Protein AF-A0A3D1D0S9-F1 (afdb_monomer_lite)

Foldseek 3Di:
DPDDQKDWDDLQPPDQPAQWQWWWDFQPDPAIDGGDRHGDDPLCDDPDRSTQWIWTARPVQQKIWIWHDDPPDITIMIGRNDADPPQPQKDWDQDPDCRVVRWIWIKGFDWDWDQDVVVVRDTDTDTDDIGTNHTPDPPVVVPVPD

Secondary structure (DSSP, 8-state):
----SEEEE-GGGS-TT--EEEEEEETT-SS-EEEEEEPPPGGGSSSS--EEEEEEEETTTTEEEEEEEETTEEEEEEEE----TT-TTEEEEE---GGGTTPEEEEEEEEEEEEEGGGTTEEEEEEEEEEEEEEPP-GGGGTTT-

Structure (mmCIF, N/CA/C/O backbone):
data_AF-A0A3D1D0S9-F1
#
_entry.id   AF-A0A3D1D0S9-F1
#
loop_
_atom_site.group_PDB
_atom_site.id
_atom_site.type_symbol
_atom_site.label_atom_id
_atom_site.label_alt_id
_atom_site.label_comp_id
_atom_site.label_asym_id
_atom_site.label_entity_id
_atom_site.label_seq_id
_atom_site.pdbx_PDB_ins_code
_atom_site.Cartn_x
_atom_site.Cartn_y
_atom_site.Cartn_z
_atom_site.occupancy
_atom_site.B_iso_or_equiv
_atom_site.auth_seq_id
_atom_site.auth_comp_id
_atom_site.auth_asym_id
_atom_site.auth_atom_id
_atom_site.pdbx_PDB_model_num
ATOM 1 N N . MET A 1 1 ? -21.648 12.054 8.507 1.00 38.72 1 MET A N 1
ATOM 2 C CA . MET A 1 1 ? -21.368 10.777 7.822 1.00 38.72 1 MET A CA 1
ATOM 3 C C . MET A 1 1 ? -19.975 10.365 8.243 1.00 38.72 1 MET A C 1
ATOM 5 O O . MET A 1 1 ? -19.055 11.140 8.008 1.00 38.72 1 MET A O 1
ATOM 9 N N . GLU A 1 2 ? -19.827 9.244 8.946 1.00 49.88 2 GLU A N 1
ATOM 10 C CA . GLU A 1 2 ? -18.502 8.680 9.224 1.00 49.88 2 GLU A CA 1
ATOM 11 C C . GLU A 1 2 ? -17.840 8.342 7.889 1.00 49.88 2 GLU A C 1
ATOM 13 O O . GLU A 1 2 ? -18.395 7.611 7.068 1.00 49.88 2 GLU A O 1
ATOM 18 N N . LYS A 1 3 ? -16.690 8.963 7.624 1.00 58.44 3 LYS A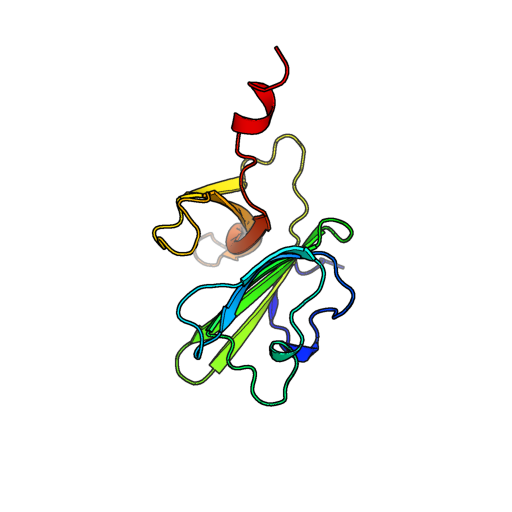 N 1
ATOM 19 C CA . LYS A 1 3 ? -15.895 8.659 6.440 1.00 58.44 3 LYS A CA 1
ATOM 20 C C . LYS A 1 3 ? -15.167 7.352 6.726 1.00 58.44 3 LYS A C 1
ATOM 22 O O . LYS A 1 3 ? -14.324 7.308 7.618 1.00 58.44 3 LYS A O 1
ATOM 27 N N . ASN A 1 4 ? -15.504 6.307 5.980 1.00 72.88 4 ASN A N 1
ATOM 28 C CA . ASN A 1 4 ? -14.871 5.005 6.122 1.00 72.88 4 ASN A CA 1
ATOM 29 C C . ASN A 1 4 ? -13.376 5.137 5.778 1.00 72.88 4 ASN A C 1
ATOM 31 O O . ASN A 1 4 ? -13.032 5.516 4.657 1.00 72.88 4 ASN A O 1
ATOM 35 N N . MET A 1 5 ? -12.490 4.904 6.750 1.00 83.06 5 MET A N 1
ATOM 36 C CA . MET A 1 5 ? -11.057 5.219 6.606 1.00 83.06 5 MET A CA 1
ATOM 37 C C . MET A 1 5 ? -10.284 4.191 5.773 1.00 83.06 5 MET A C 1
ATOM 39 O O . MET A 1 5 ? -9.150 4.456 5.375 1.00 83.06 5 MET A O 1
ATOM 43 N N . MET A 1 6 ? -10.881 3.026 5.519 1.00 91.00 6 MET A N 1
ATOM 44 C CA . MET A 1 6 ? -10.300 1.953 4.718 1.00 91.00 6 MET A CA 1
ATOM 45 C C . MET A 1 6 ? -11.421 1.114 4.106 1.00 91.00 6 MET A C 1
ATOM 47 O O . MET A 1 6 ? -12.300 0.646 4.829 1.00 91.00 6 MET A O 1
ATOM 51 N N . HIS A 1 7 ? -11.411 0.907 2.792 1.00 92.62 7 HIS A N 1
ATOM 52 C CA . HIS A 1 7 ? -12.432 0.098 2.125 1.00 92.62 7 HIS A CA 1
ATOM 53 C C . HIS A 1 7 ? -11.902 -0.597 0.867 1.00 92.62 7 HIS A C 1
ATOM 55 O O . HIS A 1 7 ? -10.932 -0.168 0.243 1.00 92.62 7 HIS A O 1
ATOM 61 N N . LYS A 1 8 ? -12.530 -1.725 0.517 1.00 93.69 8 LYS A N 1
ATOM 62 C CA . LYS A 1 8 ? -12.164 -2.522 -0.658 1.00 93.69 8 LYS A CA 1
ATOM 63 C C . LYS A 1 8 ? -12.630 -1.805 -1.927 1.00 93.69 8 LYS A C 1
ATOM 65 O O . LYS A 1 8 ? -13.779 -1.378 -1.989 1.00 93.69 8 LYS A O 1
ATOM 70 N N . ILE A 1 9 ? -11.756 -1.746 -2.924 1.00 92.94 9 ILE A N 1
ATOM 71 C CA . ILE A 1 9 ? -12.038 -1.215 -4.262 1.00 92.94 9 ILE A CA 1
ATOM 72 C C . ILE A 1 9 ? -11.616 -2.243 -5.320 1.00 92.94 9 ILE A C 1
ATOM 74 O O . ILE A 1 9 ? -10.959 -3.243 -5.011 1.00 92.94 9 ILE A O 1
ATOM 78 N N . ASN A 1 10 ? -11.961 -2.002 -6.578 1.00 89.19 10 ASN A N 1
ATOM 79 C CA . ASN A 1 10 ? -11.363 -2.682 -7.718 1.00 89.19 10 ASN A CA 1
ATOM 80 C C . ASN A 1 10 ? -10.073 -1.974 -8.132 1.00 89.19 10 ASN A C 1
ATOM 82 O O . ASN A 1 10 ? -9.963 -0.753 -8.086 1.00 89.19 10 ASN A O 1
ATOM 86 N N . ILE A 1 11 ? -9.103 -2.737 -8.635 1.00 87.50 11 ILE A N 1
ATOM 87 C CA . ILE A 1 11 ? -7.822 -2.181 -9.098 1.00 87.50 11 ILE A CA 1
ATOM 88 C C . ILE A 1 11 ? -7.987 -1.141 -10.221 1.00 87.50 11 ILE A C 1
ATOM 90 O O . ILE A 1 11 ? -7.192 -0.214 -10.334 1.00 87.50 11 ILE A O 1
ATOM 94 N N . THR A 1 12 ? -9.048 -1.253 -11.025 1.00 87.50 12 THR A N 1
ATOM 95 C CA . THR A 1 12 ? -9.379 -0.303 -12.097 1.00 87.50 12 THR A CA 1
ATOM 96 C C . THR A 1 12 ? -9.845 1.060 -11.587 1.00 87.50 12 THR A C 1
ATOM 98 O O . THR A 1 12 ? -9.922 1.994 -12.380 1.00 87.50 12 THR A O 1
ATOM 101 N N . GLU A 1 13 ? -10.181 1.171 -10.300 1.00 90.81 13 GLU A N 1
ATOM 102 C CA . GLU A 1 13 ? -10.614 2.418 -9.661 1.00 90.81 13 GLU A CA 1
ATOM 103 C C . GLU A 1 13 ? -9.426 3.279 -9.203 1.00 90.81 13 GLU A C 1
ATOM 105 O O . GLU A 1 13 ? -9.609 4.463 -8.935 1.00 90.81 13 GLU A O 1
ATOM 110 N N . ILE A 1 14 ? -8.201 2.734 -9.179 1.00 90.88 14 ILE A N 1
ATOM 111 C CA . ILE A 1 14 ? -7.000 3.505 -8.838 1.00 90.88 14 ILE A CA 1
ATOM 112 C C . ILE A 1 14 ? -6.748 4.574 -9.926 1.00 90.88 14 ILE A C 1
ATOM 114 O O . ILE A 1 14 ? -6.603 4.227 -11.107 1.00 90.88 14 ILE A O 1
ATOM 118 N N . PRO A 1 15 ? -6.659 5.873 -9.569 1.00 91.44 15 PRO A N 1
ATOM 119 C CA . PRO A 1 15 ? -6.472 6.949 -10.540 1.00 91.44 15 PRO A CA 1
ATOM 120 C C . PRO A 1 15 ? -5.184 6.830 -11.369 1.00 91.44 15 PRO A C 1
ATOM 122 O O . PRO A 1 15 ? -4.068 6.944 -10.877 1.00 91.44 15 PRO A O 1
ATOM 125 N N . LYS A 1 16 ? -5.319 6.713 -12.691 1.00 86.69 16 LYS A N 1
ATOM 126 C CA . LYS A 1 16 ? -4.161 6.607 -13.604 1.00 86.69 16 LYS A CA 1
ATOM 127 C C . LYS A 1 16 ? -3.263 7.846 -13.607 1.00 86.69 16 LYS A C 1
ATOM 129 O O . LYS A 1 16 ? -2.076 7.748 -13.895 1.00 86.69 16 LYS A O 1
ATOM 134 N N . SER A 1 17 ? -3.852 9.008 -13.337 1.00 87.06 17 SER A N 1
ATOM 135 C CA . SER A 1 17 ? -3.180 10.308 -13.335 1.00 87.06 17 SER A CA 1
ATOM 136 C C . SER A 1 17 ? -2.554 10.675 -11.988 1.00 87.06 17 SER A C 1
ATOM 138 O O . SER A 1 17 ? -2.026 11.780 -11.872 1.00 87.06 17 SER A O 1
ATOM 140 N N . GLY A 1 18 ? -2.655 9.807 -10.975 1.00 89.75 18 GLY A N 1
ATOM 141 C CA . GLY A 1 18 ? -2.056 10.055 -9.666 1.00 89.75 18 GLY A CA 1
ATOM 142 C C . GLY A 1 18 ? -0.531 10.121 -9.738 1.00 89.75 18 GLY A C 1
ATOM 143 O O . GLY A 1 18 ? 0.088 9.571 -10.653 1.00 89.75 18 GLY A O 1
ATOM 144 N N . LYS A 1 19 ? 0.078 10.807 -8.768 1.00 94.81 19 LYS A N 1
ATOM 145 C CA . LYS A 1 19 ? 1.538 10.866 -8.610 1.00 94.81 19 LYS A CA 1
ATOM 146 C C . LYS A 1 19 ? 1.931 10.094 -7.370 1.00 94.81 19 LYS A C 1
ATOM 148 O O . LYS A 1 19 ? 1.881 10.606 -6.254 1.00 94.81 19 LYS A O 1
ATOM 153 N N . TYR A 1 20 ? 2.335 8.855 -7.586 1.00 95.38 20 TYR A N 1
ATOM 154 C CA . TYR A 1 20 ? 2.529 7.901 -6.517 1.00 95.38 20 TYR A CA 1
ATOM 155 C C . TYR A 1 20 ? 3.979 7.862 -6.050 1.00 95.38 20 TYR A C 1
ATOM 157 O O . TYR A 1 20 ? 4.912 7.728 -6.843 1.00 95.38 20 TYR A O 1
ATOM 165 N N . ASP A 1 21 ? 4.158 7.931 -4.737 1.00 94.62 21 ASP A N 1
ATOM 166 C CA . ASP A 1 21 ? 5.317 7.362 -4.065 1.00 94.62 21 ASP A CA 1
ATOM 167 C C . ASP A 1 21 ? 4.968 5.929 -3.662 1.00 94.62 21 ASP A C 1
ATOM 169 O O . ASP A 1 21 ? 3.929 5.689 -3.045 1.00 94.62 21 ASP A O 1
ATOM 173 N N . GLY A 1 22 ? 5.817 4.963 -4.006 1.00 94.06 22 GLY A N 1
ATOM 174 C CA . GLY A 1 22 ? 5.551 3.566 -3.674 1.00 94.06 22 GLY A CA 1
ATOM 175 C C . GLY A 1 22 ? 6.228 2.573 -4.595 1.00 94.06 22 GLY A C 1
ATOM 176 O O . GLY A 1 22 ? 7.298 2.846 -5.134 1.00 94.06 22 GLY A O 1
ATOM 177 N N . TYR A 1 23 ? 5.628 1.400 -4.753 1.00 93.56 23 TYR A N 1
ATOM 178 C CA . TYR A 1 23 ? 6.100 0.415 -5.712 1.00 93.56 23 TYR A CA 1
ATOM 179 C C . TYR A 1 23 ? 4.978 -0.478 -6.236 1.00 93.56 23 TYR A C 1
ATOM 181 O O . TYR A 1 23 ? 3.942 -0.668 -5.596 1.00 93.56 23 TYR A O 1
ATOM 189 N N . VAL A 1 24 ? 5.240 -1.064 -7.399 1.00 92.25 24 VAL A N 1
ATOM 190 C CA . VAL A 1 24 ? 4.418 -2.075 -8.058 1.00 92.25 24 VAL A CA 1
ATOM 191 C C . VAL A 1 24 ? 5.294 -3.284 -8.344 1.00 92.25 24 VAL A C 1
ATOM 193 O O . VAL A 1 24 ? 6.348 -3.153 -8.961 1.00 92.25 24 VAL A O 1
ATOM 196 N N . TRP A 1 25 ? 4.856 -4.471 -7.950 1.00 90.88 25 TRP A N 1
ATOM 197 C CA . TRP A 1 25 ? 5.515 -5.722 -8.291 1.00 90.88 25 TRP A CA 1
ATOM 198 C C . TRP A 1 25 ? 4.639 -6.560 -9.216 1.00 90.88 25 TRP A C 1
ATOM 200 O O . TRP A 1 25 ? 3.583 -7.068 -8.829 1.00 90.88 25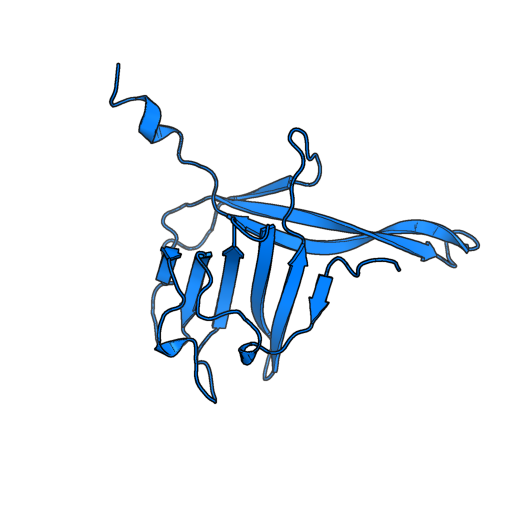 TRP A O 1
ATOM 210 N N . MET A 1 26 ? 5.112 -6.714 -10.451 1.00 88.31 26 MET A N 1
ATOM 211 C CA . MET A 1 26 ? 4.488 -7.563 -11.456 1.00 88.31 26 MET A CA 1
ATOM 212 C C . MET A 1 26 ? 4.952 -9.025 -11.312 1.00 88.31 26 MET A C 1
ATOM 214 O O . MET A 1 26 ? 6.115 -9.288 -11.026 1.00 88.31 26 MET A O 1
ATOM 218 N N . SER A 1 27 ? 4.077 -9.993 -11.572 1.00 85.38 27 SER A N 1
ATOM 219 C CA . SER A 1 27 ? 4.319 -11.434 -11.463 1.00 85.38 27 SER A CA 1
ATOM 220 C C . SER A 1 27 ? 5.305 -11.945 -12.503 1.00 85.38 27 SER A C 1
ATOM 222 O O . SER A 1 27 ? 5.918 -12.989 -12.312 1.00 85.38 27 SER A O 1
ATOM 224 N N . ASN A 1 28 ? 5.436 -11.231 -13.620 1.00 84.81 28 ASN A N 1
ATOM 225 C CA . ASN A 1 28 ? 6.404 -11.511 -14.674 1.00 84.81 28 ASN A CA 1
ATOM 226 C C . ASN A 1 28 ? 7.734 -10.762 -14.478 1.00 84.81 28 ASN A C 1
ATOM 228 O O . ASN A 1 28 ? 8.607 -10.871 -15.336 1.00 84.81 28 ASN A O 1
ATOM 232 N N . ALA A 1 29 ? 7.896 -10.009 -13.385 1.00 86.25 29 ALA A N 1
ATOM 233 C CA . ALA A 1 29 ? 9.100 -9.243 -13.090 1.00 86.25 29 ALA A CA 1
ATOM 234 C C . ALA A 1 29 ? 9.847 -9.816 -11.878 1.00 86.25 29 ALA A C 1
ATOM 236 O O . ALA A 1 29 ? 9.262 -10.210 -10.868 1.00 86.25 29 ALA A O 1
ATOM 237 N N . THR A 1 30 ? 11.176 -9.822 -11.962 1.00 85.44 30 THR A N 1
ATOM 238 C CA . THR A 1 30 ? 12.061 -10.277 -10.878 1.00 85.44 30 THR A CA 1
ATOM 239 C C . THR A 1 30 ? 12.256 -9.225 -9.785 1.00 85.44 30 THR A C 1
ATOM 241 O O . THR A 1 30 ? 12.710 -9.546 -8.688 1.00 85.44 30 THR A O 1
ATOM 244 N N . GLU A 1 31 ? 11.921 -7.968 -10.070 1.00 88.12 31 GLU A N 1
ATOM 245 C CA . GLU A 1 31 ? 12.041 -6.837 -9.154 1.00 88.12 31 GLU A CA 1
ATOM 246 C C . GLU A 1 31 ? 10.833 -5.892 -9.270 1.00 88.12 31 GLU A C 1
ATOM 248 O O . GLU A 1 31 ? 10.198 -5.840 -10.328 1.00 88.12 31 GLU A O 1
ATOM 253 N N . PRO A 1 32 ? 10.479 -5.166 -8.191 1.00 90.50 32 PRO A N 1
ATOM 254 C CA . PRO A 1 32 ? 9.401 -4.200 -8.221 1.00 90.50 32 PRO A CA 1
ATOM 255 C C . PRO A 1 32 ? 9.843 -2.908 -8.911 1.00 90.50 32 PRO A C 1
ATOM 257 O O . PRO A 1 32 ? 10.977 -2.448 -8.773 1.00 90.50 32 PRO A O 1
ATOM 260 N N . ILE A 1 33 ? 8.894 -2.275 -9.585 1.00 90.81 33 ILE A N 1
ATOM 261 C CA . ILE A 1 33 ? 9.016 -0.927 -10.123 1.00 90.81 33 ILE A CA 1
ATOM 262 C C . ILE A 1 33 ? 8.758 0.042 -8.970 1.00 90.81 33 ILE A C 1
ATOM 264 O O . ILE A 1 33 ? 7.645 0.106 -8.448 1.00 90.81 33 ILE A O 1
ATOM 268 N N . VAL A 1 34 ? 9.788 0.772 -8.544 1.00 91.94 34 VAL A N 1
ATOM 269 C CA . VAL A 1 34 ? 9.675 1.806 -7.505 1.00 91.94 34 VAL A CA 1
ATOM 270 C C . VAL A 1 34 ? 9.273 3.123 -8.154 1.00 91.94 34 VAL A C 1
ATOM 272 O O . VAL A 1 34 ? 9.941 3.571 -9.078 1.00 91.94 34 VAL A O 1
ATOM 275 N N . LEU A 1 35 ? 8.224 3.749 -7.628 1.00 92.31 35 LEU A N 1
ATOM 276 C CA . LEU A 1 35 ? 7.677 5.020 -8.094 1.00 92.31 35 LEU A CA 1
ATOM 277 C C . LEU A 1 35 ? 8.073 6.147 -7.136 1.00 92.31 35 LEU A C 1
ATOM 279 O O . LEU A 1 35 ? 8.017 5.986 -5.909 1.00 92.31 35 LEU A O 1
ATOM 283 N N . ARG A 1 36 ? 8.473 7.292 -7.700 1.00 92.31 36 ARG A N 1
ATOM 284 C CA . ARG A 1 36 ? 8.871 8.502 -6.959 1.00 92.31 36 ARG A CA 1
ATOM 285 C C . ARG A 1 36 ? 8.098 9.724 -7.445 1.00 92.31 36 ARG A C 1
ATOM 287 O O . ARG A 1 36 ? 8.624 10.532 -8.206 1.00 92.31 36 ARG A O 1
ATOM 294 N N . LYS A 1 37 ? 6.852 9.864 -6.989 1.00 92.31 37 LYS A N 1
ATOM 295 C CA . LYS A 1 37 ? 5.872 10.851 -7.485 1.00 92.31 37 LYS A CA 1
ATOM 296 C C . LYS A 1 37 ? 5.593 10.689 -8.979 1.00 92.31 37 LYS A C 1
ATOM 298 O O . LYS A 1 37 ? 5.473 11.666 -9.719 1.00 92.31 37 LYS A O 1
ATOM 303 N N . GLU A 1 38 ? 5.493 9.438 -9.404 1.00 92.69 38 GLU A N 1
ATOM 304 C CA . GLU A 1 38 ? 5.314 9.040 -10.799 1.00 92.69 38 GLU A CA 1
ATOM 305 C C . GLU A 1 38 ? 3.924 8.434 -11.019 1.00 92.69 38 GLU A C 1
ATOM 307 O O . GLU A 1 38 ? 3.268 7.981 -10.080 1.00 92.69 38 GLU A O 1
ATOM 312 N N . GLY A 1 39 ? 3.465 8.441 -12.271 1.00 91.25 39 GLY A N 1
ATOM 313 C CA . GLY A 1 39 ? 2.232 7.757 -12.661 1.00 91.25 39 GLY A CA 1
ATOM 314 C C . GLY A 1 39 ? 2.378 6.235 -12.638 1.00 91.25 39 GLY A C 1
ATOM 315 O O . GLY A 1 39 ? 3.480 5.694 -12.545 1.00 91.25 39 GLY A O 1
ATOM 316 N N . LEU A 1 40 ? 1.252 5.532 -12.756 1.00 89.19 40 LEU A N 1
ATOM 317 C CA . LEU A 1 40 ? 1.259 4.070 -12.825 1.00 89.19 40 LEU A CA 1
ATOM 318 C C . LEU A 1 40 ? 1.872 3.577 -14.145 1.00 89.19 40 LEU A C 1
ATOM 320 O O . LEU A 1 40 ? 1.620 4.181 -15.194 1.00 89.19 40 LEU A O 1
ATOM 324 N N . PRO A 1 41 ? 2.622 2.459 -14.128 1.00 83.56 41 PRO A N 1
ATOM 325 C CA . PRO A 1 41 ? 3.113 1.849 -15.356 1.00 83.56 41 PRO A CA 1
ATOM 326 C C . PRO A 1 41 ? 1.939 1.375 -16.224 1.00 83.56 41 PRO A C 1
ATOM 328 O O . PRO A 1 41 ? 0.886 0.985 -15.716 1.00 83.56 41 PRO A O 1
ATOM 331 N N . CYS A 1 42 ? 2.105 1.401 -17.548 1.00 72.06 42 CYS A N 1
ATOM 332 C CA . CYS A 1 42 ? 1.024 1.068 -18.482 1.00 72.06 42 CYS A CA 1
ATOM 333 C C . CYS A 1 42 ? 0.515 -0.372 -18.295 1.00 72.06 42 CYS A C 1
ATOM 335 O O . CYS A 1 42 ? -0.685 -0.613 -18.414 1.00 72.06 42 CYS A O 1
ATOM 337 N N . GLU A 1 43 ? 1.397 -1.315 -17.943 1.00 71.25 43 GLU A N 1
ATOM 338 C CA . GLU A 1 43 ? 1.048 -2.723 -17.707 1.00 71.25 43 GLU A CA 1
ATOM 339 C C . GLU A 1 43 ? 0.218 -2.947 -16.435 1.00 71.25 43 GLU A C 1
ATOM 341 O O . GLU A 1 43 ? -0.408 -3.996 -16.285 1.00 71.25 43 GLU A O 1
ATOM 346 N N . PHE A 1 44 ? 0.168 -1.965 -15.529 1.00 70.62 44 PHE A N 1
ATOM 347 C CA . PHE A 1 44 ? -0.691 -2.008 -14.344 1.00 70.62 44 PHE A CA 1
ATOM 348 C C . PHE A 1 44 ? -2.184 -1.999 -14.712 1.00 70.62 44 PHE A C 1
ATOM 350 O O . PHE A 1 44 ? -3.038 -2.401 -13.924 1.00 70.62 44 PHE A O 1
ATOM 357 N N . LEU A 1 45 ? -2.511 -1.534 -15.921 1.00 58.81 45 LEU A N 1
ATOM 358 C CA . LEU A 1 45 ? -3.860 -1.197 -16.351 1.00 58.81 45 LEU A CA 1
ATOM 359 C C . LEU A 1 45 ? -4.326 -2.159 -17.451 1.00 58.81 45 LEU A C 1
ATOM 361 O O . LEU A 1 45 ? -4.319 -1.824 -18.633 1.00 58.81 45 LEU A O 1
ATOM 365 N N . GLY A 1 46 ? -4.762 -3.356 -17.056 1.00 58.84 46 GLY A N 1
ATOM 366 C CA . GLY A 1 46 ? -5.308 -4.369 -17.965 1.00 58.84 46 GLY A CA 1
ATOM 367 C C . GLY A 1 46 ? -6.443 -5.186 -17.345 1.00 58.84 46 GLY A C 1
ATOM 368 O O . GLY A 1 46 ? -6.692 -5.110 -16.145 1.00 58.84 46 GLY A O 1
ATOM 369 N N . SER A 1 47 ? -7.130 -5.989 -18.166 1.00 54.25 47 SER A N 1
ATOM 370 C CA . SER A 1 47 ? -8.201 -6.909 -17.733 1.00 54.25 47 SER A CA 1
ATOM 371 C C . SER A 1 47 ? -7.702 -8.058 -16.847 1.00 54.25 47 SER A C 1
ATOM 373 O O . SER A 1 47 ? -8.496 -8.687 -16.153 1.00 54.25 47 SER A O 1
ATOM 375 N N . ASN A 1 48 ? -6.393 -8.313 -16.858 1.00 57.31 48 ASN A N 1
ATOM 376 C CA . ASN A 1 48 ? -5.706 -9.223 -15.954 1.00 57.31 48 ASN A CA 1
ATOM 377 C C . ASN A 1 48 ? -4.373 -8.578 -15.543 1.00 57.31 48 ASN A C 1
ATOM 379 O O . ASN A 1 48 ? -3.363 -8.779 -16.223 1.00 57.31 48 ASN A O 1
ATOM 383 N N . PRO A 1 49 ? -4.364 -7.717 -14.512 1.00 64.94 49 PRO A N 1
ATOM 384 C CA . PRO A 1 49 ? -3.132 -7.108 -14.059 1.00 64.94 49 PRO A CA 1
ATOM 385 C C . PRO A 1 49 ? -2.267 -8.226 -13.494 1.00 64.94 49 PRO A C 1
ATOM 387 O O . PRO A 1 49 ? -2.616 -8.847 -12.491 1.00 64.94 49 PRO A O 1
ATOM 390 N N . PHE A 1 50 ? -1.112 -8.456 -14.110 1.00 74.69 50 PHE A N 1
ATOM 391 C CA . PHE A 1 50 ? -0.067 -9.323 -13.573 1.00 74.69 50 PHE A CA 1
ATOM 392 C C . PHE A 1 50 ? 0.532 -8.732 -12.282 1.00 74.69 50 PHE A C 1
ATOM 394 O O . PHE A 1 50 ? 1.710 -8.885 -12.038 1.00 74.69 50 PHE A O 1
ATOM 401 N N . VAL A 1 51 ? -0.217 -8.001 -11.459 1.00 82.06 51 VAL A N 1
ATOM 402 C CA . VAL A 1 51 ? 0.262 -7.371 -10.228 1.00 82.06 51 VAL A CA 1
ATOM 403 C C . VAL A 1 51 ? 0.141 -8.385 -9.094 1.00 82.06 51 VAL A C 1
ATOM 405 O O . VAL A 1 51 ? -0.955 -8.859 -8.787 1.00 82.06 51 VAL A O 1
ATOM 408 N N . VAL A 1 52 ? 1.271 -8.708 -8.465 1.00 84.19 52 VAL A N 1
ATOM 409 C CA . VAL A 1 52 ? 1.327 -9.541 -7.251 1.00 84.19 52 VAL A CA 1
ATOM 410 C C . VAL A 1 52 ? 1.113 -8.675 -6.019 1.00 84.19 52 VAL A C 1
ATOM 412 O O . VAL A 1 52 ? 0.359 -9.043 -5.118 1.00 84.19 52 VAL A O 1
ATOM 415 N N . GLU A 1 53 ? 1.764 -7.515 -6.003 1.00 90.81 53 GLU A N 1
ATOM 416 C CA . GLU A 1 53 ? 1.717 -6.566 -4.902 1.00 90.81 53 GLU A CA 1
ATOM 417 C C . GLU A 1 53 ? 1.875 -5.140 -5.428 1.00 90.81 53 GLU A C 1
ATOM 419 O O . GLU A 1 53 ? 2.661 -4.889 -6.340 1.00 90.81 53 GLU A O 1
ATOM 424 N N . ALA A 1 54 ? 1.157 -4.191 -4.843 1.00 93.06 54 ALA A N 1
ATOM 425 C CA . ALA A 1 54 ? 1.455 -2.778 -5.002 1.00 93.06 54 ALA A CA 1
ATOM 426 C C . ALA A 1 54 ? 1.151 -2.030 -3.709 1.00 93.06 54 ALA A C 1
ATOM 428 O O . ALA A 1 54 ? 0.138 -2.284 -3.057 1.00 93.06 54 ALA A O 1
ATOM 429 N N . LEU A 1 55 ? 2.015 -1.080 -3.371 1.00 95.19 55 LEU A N 1
ATOM 430 C CA . LEU A 1 55 ? 1.792 -0.102 -2.316 1.00 95.19 55 LEU A CA 1
ATOM 431 C C . LEU A 1 55 ? 2.019 1.269 -2.924 1.00 95.19 55 LEU A C 1
ATOM 433 O O . LEU A 1 55 ? 3.122 1.573 -3.370 1.00 95.19 55 LEU A O 1
ATOM 437 N N . LEU A 1 56 ? 0.969 2.075 -2.967 1.00 95.81 56 LEU A N 1
ATOM 438 C CA . LEU A 1 56 ? 0.944 3.349 -3.668 1.00 95.81 56 LEU A CA 1
ATOM 439 C C . LEU A 1 56 ? 0.426 4.411 -2.714 1.00 95.81 56 LEU A C 1
ATOM 441 O O . LEU A 1 56 ? -0.586 4.206 -2.048 1.00 95.81 56 LEU A O 1
ATOM 445 N N . TYR A 1 57 ? 1.103 5.545 -2.650 1.00 96.62 57 TYR A N 1
ATOM 446 C CA . TYR A 1 57 ? 0.664 6.687 -1.868 1.00 96.62 57 TYR A CA 1
ATOM 447 C C . TYR A 1 57 ? 0.648 7.935 -2.739 1.00 96.62 57 TYR A C 1
ATOM 449 O O . TYR A 1 57 ? 1.682 8.320 -3.284 1.00 96.62 57 TYR A O 1
ATOM 457 N N . ASP A 1 58 ? -0.520 8.554 -2.873 1.00 95.62 58 ASP A N 1
ATOM 458 C CA . ASP A 1 58 ? -0.660 9.857 -3.512 1.00 95.62 58 ASP A CA 1
ATOM 459 C C . ASP A 1 58 ? -0.559 10.948 -2.443 1.00 95.62 58 ASP A C 1
ATOM 461 O O . ASP A 1 58 ? -1.447 11.111 -1.602 1.00 95.62 58 ASP A O 1
ATOM 465 N N . GLY A 1 59 ? 0.548 11.689 -2.463 1.00 92.19 59 GLY A N 1
ATOM 466 C CA . GLY A 1 59 ? 0.800 12.768 -1.512 1.00 92.19 59 GLY A CA 1
ATOM 467 C C . GLY A 1 59 ? -0.028 14.034 -1.755 1.00 92.19 59 GLY A C 1
ATOM 468 O O . GLY A 1 59 ? -0.095 14.871 -0.858 1.00 92.19 59 GLY A O 1
ATOM 469 N N . GLU A 1 60 ? -0.645 14.200 -2.931 1.00 92.44 60 GLU A N 1
ATOM 470 C CA . GLU A 1 60 ? -1.524 15.341 -3.220 1.00 92.44 60 GLU A CA 1
ATOM 471 C C . GLU A 1 60 ? -2.912 15.118 -2.601 1.00 92.44 60 GLU A C 1
ATOM 473 O O . GLU A 1 60 ? -3.478 16.033 -1.999 1.00 92.44 60 GLU A O 1
ATOM 478 N N . THR A 1 61 ? -3.444 13.894 -2.685 1.00 93.81 61 THR A N 1
ATOM 479 C CA . THR A 1 61 ? -4.761 13.544 -2.117 1.00 93.81 61 THR A CA 1
ATOM 480 C C . THR A 1 61 ? -4.688 12.900 -0.732 1.00 93.81 61 THR A C 1
ATOM 482 O O . THR A 1 61 ? -5.721 12.747 -0.081 1.00 93.81 61 THR A O 1
ATOM 485 N N . ASN A 1 62 ? -3.489 12.540 -0.268 1.00 94.19 62 ASN A N 1
ATOM 486 C CA . ASN A 1 62 ? -3.225 11.769 0.953 1.00 94.19 62 ASN A CA 1
ATOM 487 C C . ASN A 1 62 ? -3.922 10.398 0.973 1.00 94.19 62 ASN A C 1
ATOM 489 O O . ASN A 1 62 ? -4.334 9.914 2.028 1.00 94.19 62 ASN A O 1
ATOM 493 N N . ILE A 1 63 ? -4.056 9.756 -0.191 1.00 95.38 63 ILE A N 1
ATOM 494 C CA . ILE A 1 63 ? -4.708 8.446 -0.317 1.00 95.38 63 ILE A CA 1
ATOM 495 C C . ILE A 1 63 ? -3.657 7.362 -0.535 1.00 95.38 63 ILE A C 1
ATOM 497 O O . ILE A 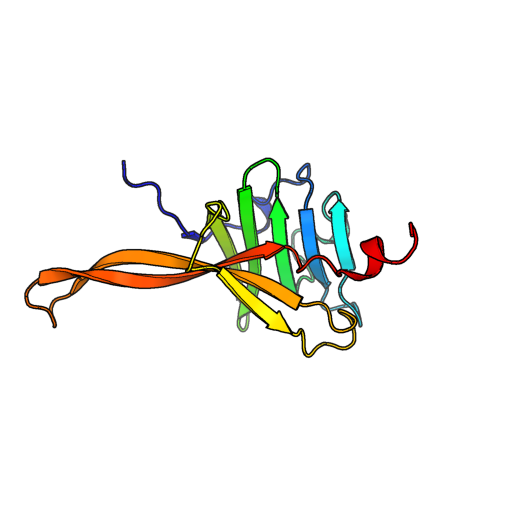1 63 ? -2.751 7.498 -1.357 1.00 95.38 63 ILE A O 1
ATOM 501 N N . SER A 1 64 ? -3.805 6.270 0.207 1.00 96.69 64 SER A N 1
ATOM 502 C CA . SER A 1 64 ? -3.030 5.050 0.047 1.00 96.69 64 SER A CA 1
ATOM 503 C C . SER A 1 64 ? -3.843 3.999 -0.695 1.00 96.69 64 SER A C 1
ATOM 505 O O . SER A 1 64 ? -4.993 3.740 -0.342 1.00 96.69 64 SER A O 1
ATOM 507 N N . TYR A 1 65 ? -3.226 3.347 -1.671 1.00 95.94 65 TYR A N 1
ATOM 508 C CA . TYR A 1 65 ? -3.775 2.179 -2.341 1.00 95.94 65 TYR A CA 1
ATOM 509 C C . TYR A 1 65 ? -2.849 0.994 -2.099 1.00 95.94 65 TYR A C 1
ATOM 511 O O . TYR A 1 65 ? -1.635 1.077 -2.300 1.00 95.94 65 TYR A O 1
ATOM 519 N N . SER A 1 66 ? -3.427 -0.126 -1.683 1.00 95.31 66 SER A N 1
ATOM 520 C CA . SER A 1 66 ? -2.715 -1.396 -1.575 1.00 95.31 66 SER A CA 1
ATOM 521 C C . SER A 1 66 ? -3.365 -2.435 -2.471 1.00 95.31 66 SER A C 1
ATOM 523 O O . SER A 1 66 ? -4.589 -2.543 -2.528 1.00 95.31 66 SER A O 1
ATOM 525 N N . VAL A 1 67 ? -2.540 -3.194 -3.177 1.00 93.19 67 VAL A N 1
ATOM 526 C CA . VAL A 1 67 ? -2.947 -4.333 -3.996 1.00 93.19 67 VAL A CA 1
ATOM 527 C C . VAL A 1 67 ? -2.152 -5.535 -3.525 1.00 93.19 67 VAL A C 1
ATOM 529 O O . VAL A 1 67 ? -0.940 -5.440 -3.348 1.00 93.19 67 VAL A O 1
ATOM 532 N N . ARG A 1 68 ? -2.820 -6.669 -3.329 1.00 91.31 68 ARG A N 1
ATOM 533 C CA . ARG A 1 68 ? -2.163 -7.949 -3.058 1.00 91.31 68 ARG A CA 1
ATOM 534 C C . ARG A 1 68 ? -2.956 -9.103 -3.648 1.00 91.31 68 ARG A C 1
ATOM 536 O O . ARG A 1 68 ? -4.188 -9.077 -3.631 1.00 91.31 68 ARG A O 1
ATOM 543 N N . GLN A 1 69 ? -2.256 -10.134 -4.096 1.00 86.75 69 GLN A N 1
ATOM 544 C CA . GLN A 1 69 ? -2.868 -11.417 -4.432 1.00 86.75 69 GLN A CA 1
ATOM 545 C C . GLN A 1 69 ? -3.062 -12.273 -3.177 1.00 86.75 69 GLN A C 1
ATOM 547 O O . GLN A 1 69 ? -2.139 -12.450 -2.381 1.00 86.75 69 GLN A O 1
ATOM 552 N N . ALA A 1 70 ? -4.265 -12.817 -3.000 1.00 84.06 70 ALA A N 1
ATOM 553 C CA . ALA A 1 70 ? -4.609 -13.754 -1.936 1.00 84.06 70 ALA A CA 1
ATOM 554 C C . ALA A 1 70 ? -5.261 -15.001 -2.551 1.00 84.06 70 ALA A C 1
ATOM 556 O O . ALA A 1 70 ? -6.474 -15.073 -2.738 1.00 84.06 70 ALA A O 1
ATOM 557 N N . GLY A 1 71 ? -4.434 -15.989 -2.901 1.00 82.69 71 GLY A N 1
ATOM 558 C CA . GLY A 1 71 ? -4.888 -17.150 -3.666 1.00 82.69 71 GLY A CA 1
ATOM 559 C C . GLY A 1 71 ? -5.276 -16.744 -5.088 1.00 82.69 71 GLY A C 1
ATOM 560 O O . GLY A 1 71 ? -4.429 -16.261 -5.832 1.00 82.69 71 GLY A O 1
ATOM 561 N N . ASN A 1 72 ? -6.550 -16.925 -5.441 1.00 80.62 72 ASN A N 1
ATOM 562 C CA . ASN A 1 72 ? -7.086 -16.585 -6.765 1.00 80.62 72 ASN A CA 1
ATOM 563 C C . ASN A 1 72 ? -7.765 -15.205 -6.804 1.00 80.62 72 ASN A C 1
ATOM 565 O O . ASN A 1 72 ? -8.377 -14.856 -7.812 1.00 80.62 72 ASN A O 1
ATOM 569 N N . GLU A 1 73 ? -7.710 -14.446 -5.707 1.00 83.25 73 GLU A N 1
ATOM 570 C CA . GLU A 1 73 ? -8.355 -13.141 -5.604 1.00 83.25 73 GLU A CA 1
ATOM 571 C C . GLU A 1 73 ? -7.341 -12.001 -5.514 1.00 83.25 73 GLU A C 1
ATOM 573 O O . GLU A 1 73 ? -6.459 -11.988 -4.651 1.00 83.25 73 GLU A O 1
ATOM 578 N N . THR A 1 74 ? -7.561 -10.973 -6.333 1.00 86.50 74 THR A N 1
ATOM 579 C CA . THR A 1 74 ? -6.914 -9.671 -6.172 1.00 86.50 74 THR A CA 1
ATOM 580 C C . THR A 1 74 ? -7.652 -8.877 -5.098 1.00 86.50 74 THR A C 1
ATOM 582 O O . THR A 1 74 ? -8.815 -8.501 -5.267 1.00 86.50 74 THR A O 1
ATOM 585 N N . ILE A 1 75 ? -6.977 -8.575 -3.993 1.00 90.31 75 ILE A N 1
ATOM 586 C CA . ILE A 1 75 ? -7.491 -7.676 -2.961 1.00 90.31 75 ILE A CA 1
ATOM 587 C C . ILE A 1 75 ? -6.892 -6.297 -3.205 1.00 90.31 75 ILE A C 1
ATOM 589 O O . ILE A 1 75 ? -5.678 -6.124 -3.094 1.00 90.31 75 ILE A O 1
ATOM 593 N N . CYS A 1 76 ? -7.747 -5.320 -3.497 1.00 92.25 76 CYS A N 1
ATOM 594 C CA . CYS A 1 76 ? -7.363 -3.920 -3.577 1.00 92.25 76 CYS A CA 1
ATOM 595 C C . CYS A 1 76 ? -8.098 -3.107 -2.510 1.00 92.25 76 CYS A C 1
ATOM 597 O O . CYS A 1 76 ? -9.295 -3.296 -2.282 1.00 92.25 76 CYS A O 1
ATOM 599 N N . VAL A 1 77 ? -7.361 -2.250 -1.813 1.00 95.00 77 VAL A N 1
ATOM 600 C CA . VAL A 1 77 ? -7.881 -1.440 -0.716 1.00 95.00 77 VAL A CA 1
ATOM 601 C C . VAL A 1 77 ? -7.403 -0.009 -0.865 1.00 95.00 77 VAL A C 1
ATOM 603 O O . VAL A 1 77 ? -6.204 0.226 -1.015 1.00 95.00 77 VAL A O 1
ATOM 606 N N . GLU A 1 78 ? -8.351 0.915 -0.765 1.00 95.75 78 GLU A N 1
ATOM 607 C CA . GLU A 1 78 ? -8.119 2.343 -0.593 1.00 95.75 78 GLU A CA 1
ATOM 608 C C . GLU A 1 78 ? -8.161 2.687 0.897 1.00 95.75 78 GLU A C 1
ATOM 610 O O . GLU A 1 78 ? -9.004 2.176 1.644 1.00 95.75 78 GLU A O 1
ATOM 615 N N . ALA A 1 79 ? -7.254 3.553 1.341 1.00 95.75 79 ALA A N 1
ATOM 616 C CA . ALA A 1 79 ? -7.183 3.979 2.725 1.00 95.75 79 ALA A CA 1
ATOM 617 C C . ALA A 1 79 ? -6.689 5.422 2.890 1.00 95.75 79 ALA A C 1
ATOM 619 O O . ALA A 1 79 ? -5.886 5.918 2.099 1.00 95.75 79 ALA A O 1
ATOM 620 N N . ASP A 1 80 ? -7.128 6.081 3.963 1.00 93.25 80 ASP A N 1
ATOM 621 C CA . ASP A 1 80 ? -6.661 7.420 4.324 1.00 93.25 80 ASP A CA 1
ATOM 622 C C . ASP A 1 80 ? -5.220 7.387 4.863 1.00 93.25 80 ASP A C 1
ATOM 624 O O . ASP A 1 80 ? -4.940 6.904 5.967 1.00 93.25 80 ASP A O 1
ATOM 628 N N . GLY A 1 81 ? -4.296 7.947 4.087 1.00 90.06 81 GLY A N 1
ATOM 629 C CA . GLY A 1 81 ? -2.890 8.081 4.447 1.00 90.06 81 GLY A CA 1
ATOM 630 C C . GLY A 1 81 ? -2.541 9.394 5.152 1.00 90.06 81 GLY A C 1
ATOM 631 O O . GLY A 1 81 ? -1.377 9.586 5.494 1.00 90.06 81 GLY A O 1
ATOM 632 N N . GLN A 1 82 ? -3.503 10.289 5.405 1.00 89.50 82 GLN A N 1
ATOM 633 C CA . GLN A 1 82 ? -3.240 11.584 6.030 1.00 89.50 82 GLN A CA 1
ATOM 634 C C . GLN A 1 82 ? -2.612 11.435 7.422 1.00 89.50 82 GLN A C 1
ATOM 636 O O . GLN A 1 82 ? -3.271 11.070 8.391 1.00 89.50 82 GLN A O 1
ATOM 641 N N . THR A 1 83 ? -1.347 11.813 7.570 1.00 81.88 83 THR A N 1
ATOM 642 C CA . THR A 1 83 ? -0.688 11.862 8.884 1.00 81.88 83 THR A CA 1
ATOM 643 C C . THR A 1 83 ? -0.737 13.262 9.487 1.00 81.88 83 THR A C 1
ATOM 645 O O . THR A 1 83 ? -0.592 14.256 8.772 1.00 81.88 83 THR A O 1
ATOM 648 N N . ALA A 1 84 ? -0.877 13.349 10.811 1.00 77.12 84 ALA A N 1
ATOM 649 C CA . ALA A 1 84 ? -0.619 14.575 11.566 1.00 77.12 84 ALA A CA 1
ATOM 650 C C . ALA A 1 84 ? 0.883 14.716 11.887 1.00 77.12 84 ALA A C 1
ATOM 652 O O . ALA A 1 84 ? 1.611 13.725 11.919 1.00 77.12 84 ALA A O 1
ATOM 653 N N . ALA A 1 85 ? 1.348 15.931 12.203 1.00 66.94 85 ALA A N 1
ATOM 654 C CA . ALA A 1 85 ? 2.767 16.209 12.481 1.00 66.94 85 ALA A CA 1
ATOM 655 C C . ALA A 1 85 ? 3.378 15.359 13.622 1.00 66.94 85 ALA A C 1
ATOM 657 O O . ALA A 1 85 ? 4.586 15.157 13.644 1.00 66.94 85 ALA A O 1
ATOM 658 N N . ASN A 1 86 ? 2.550 14.833 14.534 1.00 65.50 86 ASN A N 1
ATOM 659 C CA . ASN A 1 86 ? 2.947 13.967 15.651 1.00 65.50 86 ASN A CA 1
ATOM 660 C C . ASN A 1 86 ? 2.181 12.629 15.648 1.00 65.50 86 ASN A C 1
ATOM 662 O O . ASN A 1 86 ? 1.755 12.151 16.703 1.00 65.50 86 ASN A O 1
ATOM 666 N N . ASP A 1 87 ? 1.939 12.047 14.470 1.00 74.50 87 ASP A N 1
ATOM 667 C CA . ASP A 1 87 ? 1.149 10.819 14.356 1.00 74.50 87 ASP A CA 1
ATOM 668 C C . ASP A 1 87 ? 1.870 9.600 14.959 1.00 74.50 87 ASP A C 1
ATOM 670 O O . ASP A 1 87 ? 2.712 8.957 14.327 1.00 74.50 87 ASP A O 1
ATOM 674 N N . LYS A 1 88 ? 1.485 9.252 16.193 1.00 79.50 88 LYS A N 1
ATOM 675 C CA . LYS A 1 88 ? 1.962 8.064 16.920 1.00 79.50 88 LYS A CA 1
ATOM 676 C C . LYS A 1 88 ? 1.523 6.744 16.280 1.00 79.50 88 LYS A C 1
ATOM 678 O O . LYS A 1 88 ? 2.011 5.694 16.685 1.00 79.50 88 LYS A O 1
ATOM 683 N N . ASN A 1 89 ? 0.617 6.777 15.303 1.00 85.25 89 ASN A N 1
ATOM 684 C CA . ASN A 1 89 ? 0.170 5.589 14.582 1.00 85.25 89 ASN A CA 1
ATOM 685 C C . ASN A 1 89 ? 1.057 5.251 13.382 1.00 85.25 89 ASN A C 1
ATOM 687 O O . ASN A 1 89 ? 0.775 4.276 12.685 1.00 85.25 89 ASN A O 1
ATOM 691 N N . THR A 1 90 ? 2.121 6.018 13.140 1.00 88.88 90 THR A N 1
ATOM 692 C CA . THR A 1 90 ? 3.077 5.717 12.076 1.00 88.88 90 THR A CA 1
ATOM 693 C C . THR A 1 90 ? 4.114 4.695 12.533 1.00 88.88 90 THR A C 1
ATOM 695 O O . THR A 1 90 ? 4.713 4.825 13.599 1.00 88.88 90 THR A O 1
ATOM 698 N N . ILE A 1 91 ? 4.359 3.688 11.701 1.00 89.81 91 ILE A N 1
ATOM 699 C CA . ILE A 1 91 ? 5.381 2.661 11.890 1.00 89.81 91 ILE A CA 1
ATOM 700 C C . ILE A 1 91 ? 6.195 2.485 10.605 1.00 89.81 91 ILE A C 1
ATOM 702 O O . ILE A 1 91 ? 5.646 2.558 9.506 1.00 89.81 91 ILE A O 1
ATOM 706 N N . SER A 1 92 ? 7.495 2.221 10.742 1.00 89.19 92 SER A N 1
ATOM 707 C CA . SER A 1 92 ? 8.388 1.948 9.610 1.00 89.19 92 SER A CA 1
ATOM 708 C C . SER A 1 92 ? 8.943 0.529 9.683 1.00 89.19 92 SER A C 1
ATOM 710 O O . SER A 1 92 ? 9.464 0.120 10.723 1.00 89.19 92 SER A O 1
ATOM 712 N N . TYR A 1 93 ? 8.913 -0.191 8.564 1.00 86.56 93 TYR A N 1
ATOM 713 C CA . TYR A 1 93 ? 9.521 -1.516 8.427 1.00 86.56 93 TYR A CA 1
ATOM 714 C C . TYR A 1 93 ? 10.660 -1.472 7.419 1.00 86.56 93 TYR A C 1
ATOM 716 O O . TYR A 1 93 ? 10.525 -0.876 6.354 1.00 86.56 93 TYR A O 1
ATOM 724 N N . LEU A 1 94 ? 11.775 -2.130 7.736 1.00 83.00 94 LEU A N 1
ATOM 725 C CA . LEU A 1 94 ? 12.819 -2.374 6.749 1.00 83.00 94 LEU A CA 1
ATOM 726 C C . LEU A 1 94 ? 12.309 -3.419 5.756 1.00 83.00 94 LEU A C 1
ATOM 728 O O . LEU A 1 94 ? 11.912 -4.509 6.171 1.00 83.00 94 LEU A O 1
ATOM 732 N N . SER A 1 95 ? 12.325 -3.101 4.463 1.00 77.38 95 SER A N 1
ATOM 733 C CA . SER A 1 95 ? 12.033 -4.104 3.446 1.00 77.38 95 SER A CA 1
ATOM 734 C C . SER A 1 95 ? 13.105 -5.193 3.481 1.00 77.38 95 SER A C 1
ATOM 736 O O . SER A 1 95 ? 14.287 -4.912 3.291 1.00 77.38 95 SER A O 1
ATOM 738 N N . SER A 1 96 ? 12.682 -6.442 3.675 1.00 68.62 96 SER A N 1
ATOM 739 C CA . SER A 1 96 ? 13.542 -7.623 3.538 1.00 68.62 96 SER A CA 1
ATOM 740 C C . SER A 1 96 ? 13.854 -7.961 2.078 1.00 68.62 96 SER A C 1
ATOM 742 O O . SER A 1 96 ? 14.765 -8.741 1.809 1.00 68.62 96 SER A O 1
ATOM 744 N N . SER A 1 97 ? 13.115 -7.380 1.127 1.00 68.69 97 SER A N 1
ATOM 745 C CA . SER A 1 97 ? 13.372 -7.559 -0.297 1.00 68.69 97 SER A CA 1
ATOM 746 C C . SER A 1 97 ? 14.614 -6.774 -0.715 1.00 68.69 97 SER A C 1
ATOM 748 O O . SER A 1 97 ? 14.620 -5.537 -0.672 1.00 68.69 97 SER A O 1
ATOM 750 N N . ASN A 1 98 ? 15.641 -7.497 -1.178 1.00 64.31 98 ASN A N 1
ATOM 751 C CA . ASN A 1 98 ? 16.832 -6.920 -1.814 1.00 64.31 98 ASN A CA 1
ATOM 752 C C . ASN A 1 98 ? 16.462 -5.994 -2.978 1.00 64.31 98 ASN A C 1
ATOM 754 O O . ASN A 1 98 ? 17.146 -5.002 -3.221 1.00 64.31 98 ASN A O 1
ATOM 758 N N . SER A 1 99 ? 15.353 -6.280 -3.659 1.00 68.69 99 SER A N 1
ATOM 759 C CA . SER A 1 99 ? 14.881 -5.526 -4.816 1.00 68.69 99 SER A CA 1
ATOM 760 C C . SER A 1 99 ? 14.394 -4.117 -4.446 1.00 68.69 99 SER A C 1
ATOM 762 O O . SER A 1 99 ? 14.479 -3.200 -5.255 1.00 68.69 99 SER A O 1
ATOM 764 N N . LEU A 1 100 ? 13.980 -3.896 -3.192 1.00 76.62 100 LEU A N 1
ATOM 765 C CA . LEU A 1 100 ? 13.711 -2.556 -2.652 1.00 76.62 100 LEU A CA 1
ATOM 766 C C . LEU A 1 100 ? 14.953 -1.908 -2.018 1.00 76.62 100 LEU A C 1
ATOM 768 O O . LEU A 1 100 ? 14.834 -0.844 -1.416 1.00 76.62 100 LEU A O 1
ATOM 772 N N . LYS A 1 101 ? 16.140 -2.514 -2.163 1.00 75.94 101 LYS A N 1
ATOM 773 C CA . LYS A 1 101 ? 17.454 -1.972 -1.767 1.00 75.94 101 LYS A CA 1
ATOM 774 C C . LYS A 1 101 ? 17.536 -1.508 -0.307 1.00 75.94 101 LYS A C 1
ATOM 776 O O . LYS A 1 101 ? 18.185 -0.513 -0.005 1.00 75.94 101 LYS A O 1
ATOM 781 N N . GLY A 1 102 ? 16.866 -2.218 0.602 1.00 77.19 102 GLY A N 1
ATOM 782 C CA . GLY A 1 102 ? 16.864 -1.871 2.027 1.00 77.19 102 GLY A CA 1
ATOM 783 C C . GLY A 1 102 ? 16.078 -0.599 2.360 1.00 77.19 102 GLY A C 1
ATOM 784 O O . GLY A 1 102 ? 16.276 -0.018 3.424 1.00 77.19 102 GLY A O 1
ATOM 785 N N . GLN A 1 103 ? 15.175 -0.161 1.479 1.00 82.75 103 GLN A N 1
ATOM 786 C CA . GLN A 1 103 ? 14.272 0.939 1.792 1.00 82.75 103 GLN A CA 1
ATOM 787 C C . GLN A 1 103 ? 13.370 0.600 2.977 1.00 82.75 103 GLN A C 1
ATOM 789 O O . GLN A 1 103 ? 12.926 -0.540 3.159 1.00 82.75 103 GLN A O 1
ATOM 794 N N . ARG A 1 104 ? 13.061 1.624 3.771 1.00 88.44 104 ARG A N 1
ATOM 795 C CA . ARG A 1 104 ? 12.110 1.514 4.872 1.00 88.44 104 ARG A CA 1
ATOM 796 C C . ARG A 1 104 ? 10.741 1.996 4.413 1.00 88.44 104 ARG A C 1
ATOM 798 O O . ARG A 1 104 ? 10.590 3.132 3.971 1.00 88.44 104 ARG A O 1
ATOM 805 N N . LEU A 1 105 ? 9.759 1.111 4.502 1.00 91.88 105 LEU A N 1
ATOM 806 C CA . LEU A 1 105 ? 8.367 1.366 4.159 1.00 91.88 105 LEU A CA 1
ATOM 807 C C . LEU A 1 105 ? 7.660 1.970 5.371 1.00 91.88 105 LEU A C 1
ATOM 809 O O . LEU A 1 105 ? 7.698 1.372 6.450 1.00 91.88 105 LEU A O 1
ATOM 813 N N . ARG A 1 106 ? 7.003 3.121 5.204 1.00 93.00 106 ARG A N 1
ATOM 814 C CA . ARG A 1 106 ? 6.203 3.752 6.256 1.00 93.00 106 ARG A CA 1
ATOM 815 C C . ARG A 1 106 ? 4.732 3.431 6.098 1.00 93.00 106 ARG 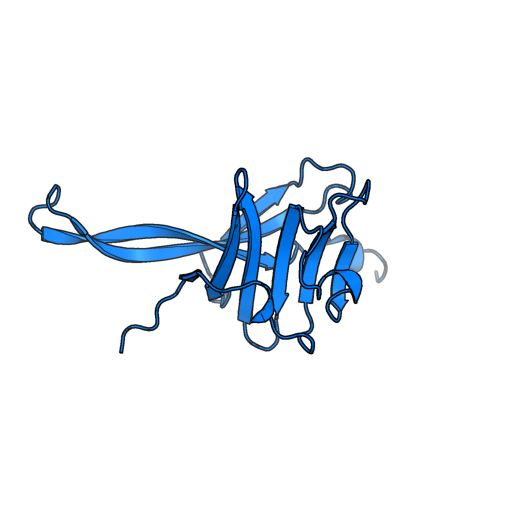A C 1
ATOM 817 O O . ARG A 1 106 ? 4.173 3.506 5.006 1.00 93.00 106 ARG A O 1
ATOM 824 N N . PHE A 1 107 ? 4.096 3.146 7.223 1.00 94.25 107 PHE A N 1
ATOM 825 C CA . PHE A 1 107 ? 2.676 2.862 7.294 1.00 94.25 107 PHE A CA 1
ATOM 826 C C . PHE A 1 107 ? 2.024 3.626 8.431 1.00 94.25 107 PHE A C 1
ATOM 828 O O . PHE A 1 107 ? 2.576 3.707 9.524 1.00 94.25 107 PHE A O 1
ATOM 835 N N . ARG A 1 108 ? 0.805 4.094 8.197 1.00 93.44 108 ARG A N 1
ATOM 836 C CA . ARG A 1 108 ? -0.108 4.579 9.225 1.00 93.44 108 ARG A CA 1
ATOM 837 C C . ARG A 1 108 ? -1.041 3.442 9.629 1.00 93.44 108 ARG A C 1
ATOM 839 O O . ARG A 1 108 ? -1.735 2.881 8.782 1.00 93.44 108 ARG A O 1
ATOM 846 N N . ASN A 1 109 ? -1.061 3.090 10.910 1.00 93.75 109 ASN A N 1
ATOM 847 C CA . ASN A 1 109 ? -2.064 2.187 11.466 1.00 93.75 109 ASN A CA 1
ATOM 848 C C . ASN A 1 109 ? -3.420 2.901 11.503 1.00 93.75 109 ASN A C 1
ATOM 850 O O . ASN A 1 109 ? -3.525 4.015 12.016 1.00 93.75 109 ASN A O 1
ATOM 854 N N . ILE A 1 110 ? -4.449 2.238 10.989 1.00 91.31 110 ILE A N 1
ATOM 855 C CA . ILE A 1 110 ? -5.814 2.750 10.956 1.00 91.31 110 ILE A CA 1
ATOM 856 C C . ILE A 1 110 ? -6.616 2.043 12.038 1.00 91.31 110 ILE A C 1
ATOM 858 O O . ILE A 1 110 ? -6.642 0.810 12.124 1.00 91.31 110 ILE A O 1
ATOM 862 N N . TRP A 1 111 ? -7.266 2.859 12.857 1.00 90.75 111 TRP A N 1
ATOM 863 C CA . TRP A 1 111 ? -8.087 2.440 13.977 1.00 90.75 111 TRP A CA 1
ATOM 864 C C . TRP A 1 111 ? -9.486 3.002 13.796 1.00 90.75 111 TRP A C 1
ATOM 866 O O . TRP A 1 111 ? -9.643 4.156 13.406 1.00 90.75 111 TRP A O 1
ATOM 876 N N . GLU A 1 112 ? -10.485 2.191 14.103 1.00 89.12 112 GLU A N 1
ATOM 877 C CA . GLU A 1 112 ? -11.889 2.579 14.033 1.00 89.12 112 GLU A CA 1
ATOM 878 C C . GLU A 1 112 ? -12.562 2.284 15.371 1.00 89.12 112 GLU A C 1
ATOM 880 O O . GLU A 1 112 ? -12.280 1.258 15.999 1.00 89.12 112 GLU A O 1
ATOM 885 N N . GLU A 1 113 ? -13.437 3.180 15.825 1.00 90.94 113 GLU A N 1
ATOM 886 C CA . GLU A 1 113 ? -14.280 2.907 16.984 1.00 90.94 113 GLU A CA 1
ATOM 887 C C . GLU A 1 113 ? -15.337 1.870 16.614 1.00 90.94 113 GLU A C 1
ATOM 889 O O . GLU A 1 113 ? -16.139 2.075 15.708 1.00 90.94 113 GLU A O 1
ATOM 894 N N . ARG A 1 114 ? -15.349 0.749 17.332 1.00 90.12 114 ARG A N 1
ATOM 895 C CA . ARG A 1 114 ? -16.370 -0.289 17.194 1.00 90.12 114 ARG A CA 1
ATOM 896 C C . ARG A 1 114 ? -16.875 -0.695 18.565 1.00 90.12 114 ARG A C 1
ATOM 898 O O . ARG A 1 114 ? -16.117 -0.691 19.537 1.00 90.12 114 ARG A O 1
ATOM 905 N N . GLU A 1 115 ? -18.155 -1.025 18.638 1.00 91.06 115 GLU A N 1
ATOM 906 C CA . GLU A 1 115 ? -18.725 -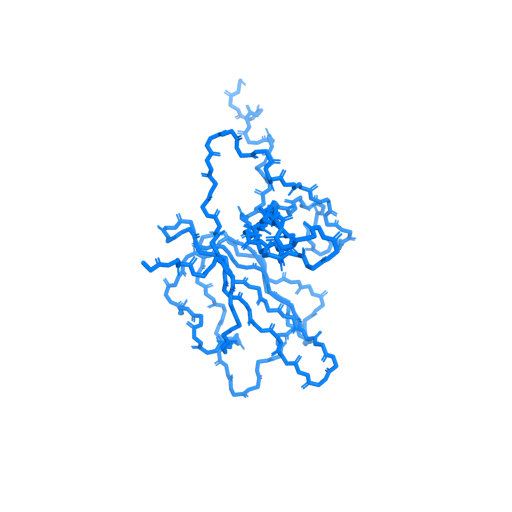1.653 19.826 1.00 91.06 115 GLU A CA 1
ATOM 907 C C . GLU A 1 115 ? -18.185 -3.078 19.950 1.00 91.06 115 GLU A C 1
ATOM 909 O O . GLU A 1 115 ? -18.000 -3.776 18.950 1.00 91.06 115 GLU A O 1
ATOM 914 N N . ASP A 1 116 ? -17.897 -3.494 21.180 1.00 85.50 116 ASP A N 1
ATOM 915 C CA . ASP A 1 116 ? -17.442 -4.847 21.473 1.00 85.50 116 ASP A CA 1
ATOM 916 C C . ASP A 1 116 ? -18.336 -5.479 22.540 1.00 85.50 116 ASP A C 1
ATOM 918 O O . ASP A 1 116 ? -18.419 -5.001 23.675 1.00 85.50 116 ASP A O 1
ATOM 922 N N . GLU A 1 117 ? -18.989 -6.579 22.174 1.00 88.69 117 GLU A N 1
ATOM 923 C CA . GLU A 1 117 ? -19.823 -7.379 23.071 1.00 88.69 117 GLU A CA 1
ATOM 924 C C . GLU A 1 117 ? -19.026 -7.892 24.280 1.00 88.69 117 GLU A C 1
ATOM 926 O O . GLU A 1 117 ? -19.527 -7.870 25.405 1.00 88.69 117 GLU A O 1
ATOM 931 N N . ALA A 1 118 ? -17.752 -8.259 24.089 1.00 88.06 118 ALA A N 1
ATOM 932 C CA . ALA A 1 118 ? -16.861 -8.676 25.173 1.00 88.06 118 ALA A CA 1
ATOM 933 C C . ALA A 1 118 ? -16.492 -7.517 26.117 1.00 88.06 118 ALA A C 1
ATOM 935 O O . ALA A 1 118 ? -16.037 -7.747 27.238 1.00 88.06 118 ALA A O 1
ATOM 936 N N . CYS A 1 119 ? -16.710 -6.271 25.687 1.00 86.56 119 CYS A N 1
ATOM 937 C CA . CYS A 1 119 ? -16.589 -5.065 26.503 1.00 86.56 119 CYS A CA 1
ATOM 938 C C . CYS A 1 119 ? -17.962 -4.488 26.887 1.00 86.56 119 CYS A C 1
ATOM 940 O O . CYS A 1 119 ? -18.073 -3.283 27.101 1.00 86.56 119 CYS A O 1
ATOM 942 N N . LEU A 1 120 ? -19.005 -5.324 26.978 1.00 89.44 120 LEU A N 1
ATOM 943 C CA . LEU A 1 120 ? -20.362 -4.920 27.376 1.00 89.44 120 LEU A CA 1
ATOM 944 C C . LEU A 1 120 ? -20.952 -3.810 26.484 1.00 89.44 120 LEU A C 1
ATOM 946 O O . LEU A 1 120 ? -21.669 -2.934 26.966 1.00 89.44 120 LEU A O 1
ATOM 950 N N . GLY A 1 121 ? -20.624 -3.816 25.189 1.00 86.75 121 GLY A N 1
ATOM 951 C CA . GLY A 1 121 ? -21.089 -2.811 24.229 1.00 86.75 121 GLY A CA 1
ATOM 952 C C . GLY A 1 121 ? -20.367 -1.464 24.328 1.00 86.75 121 GLY A C 1
ATOM 953 O O . GLY A 1 121 ? -20.763 -0.503 23.673 1.00 86.75 121 GLY A O 1
ATOM 954 N N . MET A 1 122 ? -19.297 -1.354 25.123 1.00 89.38 122 MET A N 1
ATOM 955 C CA . MET A 1 122 ? -18.472 -0.147 25.132 1.00 89.38 122 MET A CA 1
ATOM 956 C C . MET A 1 122 ? -17.736 0.009 23.797 1.00 89.38 122 MET A C 1
ATOM 958 O O . MET A 1 122 ? -17.191 -0.953 23.247 1.00 89.38 122 MET A O 1
ATOM 962 N N . LYS A 1 123 ? -17.677 1.248 23.299 1.00 90.75 123 LYS A N 1
ATOM 963 C CA . LYS A 1 123 ? -16.868 1.591 22.128 1.00 90.75 123 LYS A CA 1
ATOM 964 C C . LYS A 1 123 ? -15.389 1.438 22.453 1.00 90.75 123 LYS A C 1
ATOM 966 O O . LYS A 1 123 ? -14.902 1.984 23.444 1.00 90.75 123 LYS A O 1
ATOM 971 N N . ARG A 1 124 ? -14.664 0.739 21.585 1.00 90.06 124 ARG A N 1
ATOM 972 C CA . ARG A 1 124 ? -13.208 0.619 21.649 1.00 90.06 124 ARG A CA 1
ATOM 973 C C . ARG A 1 124 ? -12.582 0.847 20.283 1.00 90.06 124 ARG A C 1
ATOM 975 O O . ARG A 1 124 ? -13.183 0.555 19.251 1.00 90.06 124 ARG A O 1
ATOM 982 N N . LEU A 1 125 ? -11.333 1.298 20.285 1.00 89.94 125 LEU A N 1
ATOM 983 C CA . LEU A 1 125 ? -10.541 1.358 19.065 1.00 89.94 125 LEU A CA 1
ATOM 984 C C . LEU A 1 125 ? -10.140 -0.052 18.641 1.00 89.94 125 LEU A C 1
ATOM 986 O O . LEU A 1 125 ? -9.493 -0.788 19.386 1.00 89.94 125 LEU A O 1
ATOM 990 N N . THR A 1 126 ? -10.514 -0.412 17.423 1.00 89.44 126 THR A N 1
ATOM 991 C CA . THR A 1 126 ? -10.163 -1.677 16.791 1.00 89.44 126 THR A CA 1
ATOM 992 C C . THR A 1 126 ? -9.236 -1.399 15.619 1.00 89.44 126 THR A C 1
ATOM 994 O O . THR A 1 126 ? -9.497 -0.521 14.799 1.00 89.44 126 THR A O 1
ATOM 997 N N . PHE A 1 127 ? -8.132 -2.139 15.550 1.00 90.94 127 PHE A N 1
ATOM 998 C CA . PHE A 1 127 ? -7.207 -2.060 14.427 1.00 90.94 127 PHE A CA 1
ATOM 999 C C . PHE A 1 127 ? -7.866 -2.645 13.180 1.00 90.94 127 PHE A C 1
ATOM 1001 O O . PHE A 1 127 ? -8.241 -3.818 13.186 1.00 90.94 127 PHE A O 1
ATOM 1008 N N . ILE A 1 128 ? -7.985 -1.850 12.118 1.00 92.25 128 ILE A N 1
ATOM 1009 C CA . ILE A 1 128 ? -8.623 -2.290 10.868 1.00 92.25 128 ILE A CA 1
ATOM 1010 C C . ILE A 1 128 ? -7.627 -2.484 9.724 1.00 92.25 128 ILE A C 1
ATOM 1012 O O . ILE A 1 128 ? -7.895 -3.256 8.806 1.00 92.25 128 ILE A O 1
ATOM 1016 N N . GLY A 1 129 ? -6.446 -1.865 9.797 1.00 92.19 129 GLY A N 1
ATOM 1017 C CA . GLY A 1 129 ? -5.393 -2.100 8.817 1.00 92.19 129 GLY A CA 1
ATOM 1018 C C . GLY A 1 129 ? -4.310 -1.032 8.798 1.00 92.19 129 GLY A C 1
ATOM 1019 O O . GLY A 1 129 ? -4.112 -0.292 9.762 1.00 92.19 129 GLY A O 1
ATOM 1020 N N . ARG A 1 130 ? -3.566 -0.984 7.691 1.00 93.81 130 ARG A N 1
ATOM 1021 C CA . ARG A 1 130 ? -2.458 -0.049 7.474 1.00 93.81 130 ARG A CA 1
ATOM 1022 C C . ARG A 1 130 ? -2.586 0.626 6.119 1.00 93.81 130 ARG A C 1
ATOM 1024 O O . ARG A 1 130 ? -2.759 -0.066 5.121 1.00 93.81 130 ARG A O 1
ATOM 1031 N N . ALA A 1 131 ? -2.408 1.942 6.099 1.00 95.31 131 ALA A N 1
ATOM 1032 C CA . ALA A 1 131 ? -2.162 2.714 4.887 1.00 95.31 131 ALA A CA 1
ATOM 1033 C C . ALA A 1 131 ? -0.653 2.867 4.695 1.00 95.31 131 ALA A C 1
ATOM 1035 O O . ALA A 1 131 ? 0.040 3.291 5.617 1.00 95.31 131 ALA A O 1
ATOM 1036 N N . PHE A 1 132 ? -0.135 2.539 3.515 1.00 95.62 132 PHE A N 1
ATOM 1037 C CA . PHE A 1 132 ? 1.227 2.905 3.136 1.00 95.62 132 PHE A CA 1
ATOM 1038 C C . PHE A 1 132 ? 1.297 4.409 2.861 1.00 95.62 132 PHE A C 1
ATOM 1040 O O . PHE A 1 132 ? 0.471 4.936 2.120 1.00 95.62 132 PHE A O 1
ATOM 1047 N N . ILE A 1 133 ? 2.281 5.089 3.444 1.00 94.81 133 ILE A N 1
ATOM 1048 C CA . ILE A 1 133 ? 2.419 6.556 3.392 1.00 94.81 133 ILE A CA 1
ATOM 1049 C C . ILE A 1 133 ? 3.785 6.987 2.833 1.00 94.81 133 ILE A C 1
ATOM 1051 O O . ILE A 1 133 ? 4.330 8.035 3.186 1.00 94.81 133 ILE A O 1
ATOM 1055 N N . GLY A 1 134 ? 4.371 6.141 1.984 1.00 92.50 134 GLY A N 1
ATOM 1056 C CA . GLY A 1 134 ? 5.657 6.384 1.340 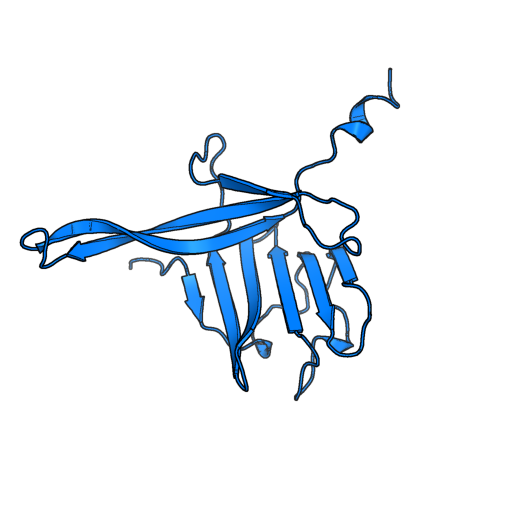1.00 92.50 134 GLY A CA 1
ATOM 1057 C C . GLY A 1 134 ? 6.845 5.728 2.046 1.00 92.50 134 GLY A C 1
ATOM 1058 O O . GLY A 1 134 ? 6.723 4.939 2.983 1.00 92.50 134 GLY A O 1
ATOM 1059 N N . PHE A 1 135 ? 8.036 6.058 1.564 1.00 90.88 135 PHE A N 1
ATOM 1060 C CA . PHE A 1 135 ? 9.297 5.569 2.118 1.00 90.88 135 PHE A CA 1
ATOM 1061 C C . PHE A 1 135 ? 9.814 6.508 3.222 1.00 90.88 135 PHE A C 1
ATOM 1063 O O . PHE A 1 135 ? 9.420 7.681 3.285 1.00 90.88 135 PHE A O 1
ATOM 1070 N N . ASP A 1 136 ? 10.685 6.020 4.110 1.00 85.44 136 ASP A N 1
ATOM 1071 C CA . ASP A 1 136 ? 11.529 6.918 4.911 1.00 85.44 136 ASP A CA 1
ATOM 1072 C C . ASP A 1 136 ? 12.436 7.713 3.958 1.00 85.44 136 ASP A C 1
ATOM 1074 O O . ASP A 1 136 ? 12.894 7.205 2.931 1.00 85.44 136 ASP A O 1
ATOM 1078 N N . ILE A 1 137 ? 12.687 8.977 4.289 1.00 67.69 137 ILE A N 1
ATOM 1079 C CA . ILE A 1 137 ? 13.678 9.774 3.569 1.00 67.69 137 ILE A CA 1
ATOM 1080 C C . ILE A 1 137 ? 15.047 9.277 4.034 1.00 67.69 137 ILE A C 1
ATOM 1082 O O . ILE A 1 137 ? 15.370 9.392 5.218 1.00 67.69 137 ILE A O 1
ATOM 1086 N N . ASP A 1 138 ? 15.857 8.737 3.123 1.00 52.41 138 ASP A N 1
ATOM 1087 C CA . ASP A 1 138 ? 17.260 8.468 3.422 1.00 52.41 138 ASP A CA 1
ATOM 1088 C C . ASP A 1 138 ? 17.936 9.799 3.777 1.00 52.41 138 ASP A C 1
ATOM 1090 O O . ASP A 1 138 ? 18.106 10.683 2.934 1.00 52.41 138 ASP A O 1
ATOM 1094 N N . ASN A 1 139 ? 18.353 9.953 5.036 1.00 39.97 139 ASN A N 1
ATOM 1095 C CA . ASN A 1 139 ? 19.049 11.150 5.528 1.00 39.97 139 ASN A CA 1
ATOM 1096 C C . ASN A 1 139 ? 20.397 11.425 4.826 1.00 39.97 139 ASN A C 1
ATOM 1098 O O . ASN A 1 139 ? 21.035 12.433 5.119 1.00 39.97 139 ASN A O 1
ATOM 1102 N N . LYS A 1 140 ? 20.820 10.590 3.867 1.00 38.84 140 LYS A N 1
ATOM 1103 C CA . LYS A 1 140 ? 22.054 10.785 3.093 1.00 38.84 140 LYS A CA 1
ATOM 1104 C C . LYS A 1 140 ? 22.049 12.043 2.219 1.00 38.84 140 LYS A C 1
ATOM 1106 O O . LYS A 1 140 ? 23.113 12.557 1.916 1.00 38.84 140 LYS A O 1
ATOM 1111 N N . ALA A 1 141 ? 20.889 12.609 1.880 1.00 39.06 141 ALA A N 1
ATOM 1112 C CA . ALA A 1 141 ? 20.826 13.840 1.082 1.00 39.06 141 ALA A CA 1
ATOM 1113 C C . ALA A 1 141 ? 21.248 15.124 1.839 1.00 39.06 141 ALA A C 1
ATOM 1115 O O . ALA A 1 141 ? 21.246 16.204 1.247 1.00 39.06 141 ALA A O 1
ATOM 1116 N N . LYS A 1 142 ? 21.576 15.042 3.139 1.00 35.94 142 LYS A N 1
ATOM 1117 C CA . LYS A 1 142 ? 22.037 16.194 3.936 1.00 35.94 142 LYS A CA 1
ATOM 1118 C C . LYS A 1 142 ? 23.556 16.300 4.090 1.00 35.94 142 LYS A C 1
ATOM 1120 O O . LYS A 1 142 ? 24.009 17.355 4.518 1.00 35.94 142 LYS A O 1
ATOM 1125 N N . GLU A 1 143 ? 24.327 15.272 3.739 1.00 36.91 143 GLU A N 1
ATOM 1126 C CA . GLU A 1 143 ? 25.790 15.295 3.919 1.00 36.91 143 GLU A CA 1
ATOM 1127 C C . GLU A 1 143 ? 26.551 15.855 2.703 1.00 36.91 143 GLU A C 1
ATOM 1129 O O . GLU A 1 143 ? 27.647 16.371 2.873 1.00 36.91 143 GLU A O 1
ATOM 1134 N N . ASP A 1 144 ? 25.942 15.913 1.514 1.00 40.81 144 ASP A N 1
ATOM 1135 C CA . ASP A 1 144 ? 26.600 16.436 0.297 1.00 40.81 144 ASP A CA 1
ATOM 1136 C C . ASP A 1 144 ? 26.485 17.969 0.117 1.00 40.81 144 ASP A C 1
ATOM 1138 O O . ASP A 1 144 ? 26.721 18.502 -0.969 1.00 40.81 144 ASP A O 1
ATOM 1142 N N . LYS A 1 145 ? 26.083 18.706 1.162 1.00 39.75 145 LYS A N 1
ATOM 1143 C CA . LYS A 1 145 ? 25.982 20.182 1.144 1.00 39.75 145 LYS A CA 1
ATOM 1144 C C . LYS A 1 145 ? 26.574 20.867 2.386 1.00 39.75 145 LYS A C 1
ATOM 1146 O O . LYS A 1 145 ? 26.099 21.941 2.758 1.00 39.75 145 LYS A O 1
ATOM 1151 N N . ALA A 1 146 ? 27.579 20.261 3.016 1.00 38.25 146 ALA A N 1
ATOM 1152 C CA . ALA A 1 146 ? 28.383 20.905 4.058 1.00 38.25 146 ALA A CA 1
ATOM 1153 C C . ALA A 1 146 ? 29.783 21.242 3.533 1.00 38.25 146 ALA A C 1
ATOM 1155 O O . ALA A 1 146 ? 30.387 20.363 2.880 1.00 38.25 146 ALA A O 1
#

pLDDT: mean 82.96, std 15.14, range [35.94, 96.69]

Radius of gyration: 16.97 Å; chains: 1; bounding box: 50×38×46 Å

Sequence (146 aa):
MEKNMMHKINITEIPKSGKYDGYVWMSNATEPIVLRKEGLPCEFLGSNPFVVEALLYDGETNISYSVRQAGNETICVEADGQTAANDKNTISYLSSSNSLKGQRLRFRNIWEEREDEACLGMKRLTFIGRAFIGFDIDNKAKEDKA